Protein AF-L0IS44-F1 (afdb_monomer)

Radius of gyration: 14.94 Å; Cα contacts (8 Å, |Δi|>4): 41; chains: 1; bounding box: 46×17×36 Å

Structure (mmCIF, N/CA/C/O backbone):
data_AF-L0IS44-F1
#
_entry.id   AF-L0IS44-F1
#
loop_
_atom_site.group_PDB
_atom_site.id
_atom_site.type_symbol
_atom_site.label_atom_id
_atom_site.label_alt_id
_atom_site.label_comp_id
_atom_site.label_asym_id
_atom_site.label_entity_id
_atom_site.label_seq_id
_atom_site.pdbx_PDB_ins_code
_atom_site.Cartn_x
_atom_site.Cartn_y
_atom_site.Cartn_z
_atom_site.occupancy
_atom_site.B_iso_or_equiv
_atom_site.auth_seq_id
_atom_site.auth_comp_id
_atom_site.auth_asym_id
_atom_site.auth_atom_id
_atom_site.pdbx_PDB_model_num
ATOM 1 N N . MET A 1 1 ? 37.568 0.397 -8.630 1.00 39.84 1 MET A N 1
ATOM 2 C CA . MET A 1 1 ? 36.164 0.767 -8.906 1.00 39.84 1 MET A CA 1
ATOM 3 C C . MET A 1 1 ? 35.332 -0.496 -8.729 1.00 39.84 1 MET A C 1
ATOM 5 O O . MET A 1 1 ? 35.428 -1.384 -9.562 1.00 39.84 1 MET A O 1
ATOM 9 N N . HIS A 1 2 ? 34.665 -0.655 -7.587 1.00 42.50 2 HIS A N 1
ATOM 10 C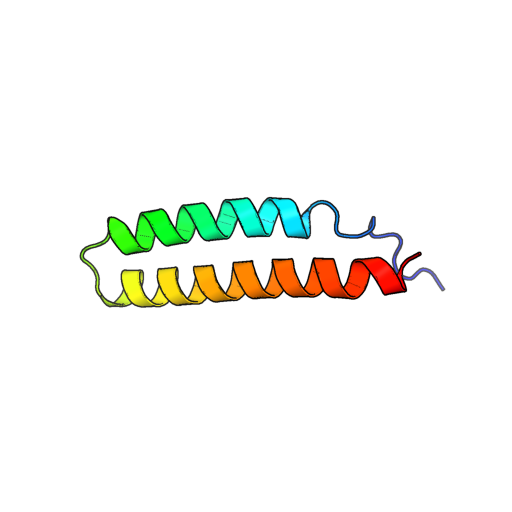 CA . HIS A 1 2 ? 33.864 -1.836 -7.239 1.00 42.50 2 HIS A CA 1
ATOM 11 C C . HIS A 1 2 ? 32.530 -1.295 -6.723 1.00 42.50 2 HIS A C 1
ATOM 13 O O . HIS A 1 2 ? 32.379 -1.027 -5.536 1.00 42.50 2 HIS A O 1
ATOM 19 N N . ALA A 1 3 ? 31.630 -0.989 -7.649 1.00 49.25 3 ALA A N 1
ATOM 20 C CA . ALA A 1 3 ? 30.266 -0.607 -7.330 1.00 49.25 3 ALA A CA 1
ATOM 21 C C . ALA A 1 3 ? 29.3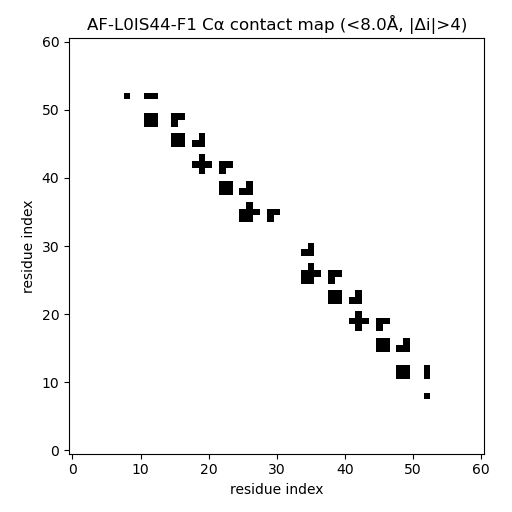53 -1.715 -7.858 1.00 49.25 3 ALA A C 1
ATOM 23 O O . ALA A 1 3 ? 29.425 -2.068 -9.033 1.00 49.25 3 ALA A O 1
ATOM 24 N N . ASP A 1 4 ? 28.551 -2.255 -6.945 1.00 47.72 4 ASP A N 1
ATOM 25 C CA . ASP A 1 4 ? 27.254 -2.876 -7.203 1.00 47.72 4 ASP A CA 1
ATOM 26 C C . ASP A 1 4 ? 27.187 -4.094 -8.137 1.00 47.72 4 ASP A C 1
ATOM 28 O O . ASP A 1 4 ? 26.697 -4.032 -9.261 1.00 47.72 4 ASP A O 1
ATOM 32 N N . MET A 1 5 ? 27.523 -5.265 -7.590 1.00 45.91 5 MET A N 1
ATOM 33 C CA . MET A 1 5 ? 26.849 -6.518 -7.962 1.00 45.91 5 MET A CA 1
ATOM 34 C C . MET A 1 5 ? 25.755 -6.856 -6.938 1.00 45.91 5 MET A C 1
ATOM 36 O O . MET A 1 5 ? 25.784 -7.911 -6.305 1.00 45.91 5 MET A O 1
ATOM 40 N N . LEU A 1 6 ? 24.782 -5.965 -6.737 1.00 52.91 6 LEU A N 1
ATOM 41 C CA . LEU A 1 6 ? 23.528 -6.390 -6.116 1.00 52.91 6 LEU A CA 1
ATOM 42 C C . LEU A 1 6 ? 22.693 -7.110 -7.187 1.00 52.91 6 LEU A C 1
ATOM 44 O O . LEU A 1 6 ? 22.456 -6.532 -8.251 1.00 52.91 6 LEU A O 1
ATOM 48 N N . PRO A 1 7 ? 22.262 -8.366 -6.958 1.00 48.97 7 PRO A N 1
ATOM 49 C CA . PRO A 1 7 ? 21.473 -9.097 -7.938 1.00 48.97 7 PRO A CA 1
ATOM 50 C C . PRO A 1 7 ? 20.189 -8.315 -8.270 1.00 48.97 7 PRO A C 1
ATOM 52 O O . PRO A 1 7 ? 19.582 -7.701 -7.386 1.00 48.97 7 PRO A O 1
ATOM 55 N N . PRO A 1 8 ? 19.765 -8.309 -9.542 1.00 54.97 8 PRO A N 1
ATOM 56 C CA . PRO A 1 8 ? 18.719 -7.422 -10.033 1.00 54.97 8 PRO A CA 1
ATOM 57 C C . PRO A 1 8 ? 17.373 -7.775 -9.395 1.00 54.97 8 PRO A C 1
ATOM 59 O O . PRO A 1 8 ? 16.802 -8.790 -9.764 1.00 54.97 8 PRO A O 1
ATOM 62 N N . MET A 1 9 ? 16.912 -6.953 -8.437 1.00 54.56 9 MET A N 1
ATOM 63 C CA . MET A 1 9 ? 15.538 -6.682 -7.936 1.00 54.56 9 MET A CA 1
ATOM 64 C C . MET A 1 9 ? 14.458 -7.795 -7.916 1.00 54.56 9 MET A C 1
ATOM 66 O O . MET A 1 9 ? 13.317 -7.524 -7.558 1.00 54.56 9 MET A O 1
ATOM 70 N N . SER A 1 10 ? 14.774 -9.069 -8.140 1.00 56.56 10 SER A N 1
ATOM 71 C CA . SER A 1 10 ? 13.796 -10.164 -8.154 1.00 56.56 10 SER A CA 1
ATOM 72 C C . SER A 1 10 ? 13.153 -10.387 -6.780 1.00 56.56 10 SER A C 1
ATOM 74 O O . SER A 1 10 ? 12.090 -10.997 -6.687 1.00 56.56 10 SER A O 1
ATOM 76 N N . ASN A 1 11 ? 13.784 -9.887 -5.714 1.00 65.50 11 ASN A N 1
ATOM 77 C CA . ASN A 1 11 ? 13.252 -9.923 -4.357 1.00 65.50 11 ASN A CA 1
ATOM 78 C C . ASN A 1 11 ? 12.310 -8.742 -4.058 1.00 65.50 11 ASN A C 1
ATOM 80 O O . ASN A 1 11 ? 11.418 -8.871 -3.227 1.00 65.50 11 ASN A O 1
ATOM 84 N N . ALA A 1 12 ? 12.471 -7.602 -4.741 1.00 76.50 12 ALA A N 1
ATOM 85 C CA . ALA A 1 12 ? 11.716 -6.384 -4.451 1.00 76.50 12 ALA A CA 1
ATOM 86 C C . ALA A 1 12 ? 10.245 -6.516 -4.866 1.00 76.50 12 ALA A C 1
ATOM 88 O O . ALA A 1 12 ? 9.368 -6.187 -4.074 1.00 76.50 12 ALA A O 1
ATOM 89 N N . ALA A 1 13 ? 9.957 -7.075 -6.048 1.00 81.75 13 ALA A N 1
ATOM 90 C CA . ALA A 1 13 ? 8.578 -7.294 -6.495 1.00 81.75 13 ALA A CA 1
ATOM 91 C C . ALA A 1 13 ? 7.825 -8.327 -5.638 1.00 81.75 13 ALA A C 1
ATOM 93 O O . ALA A 1 13 ? 6.666 -8.110 -5.277 1.00 81.75 13 ALA A O 1
ATOM 94 N N . SER A 1 14 ? 8.483 -9.434 -5.272 1.00 85.12 14 SER A N 1
ATOM 95 C CA . SER A 1 14 ? 7.904 -10.455 -4.384 1.00 85.12 14 SER A CA 1
ATOM 96 C C . SER A 1 14 ? 7.692 -9.932 -2.963 1.00 85.12 14 SER A C 1
ATOM 98 O O . SER A 1 14 ? 6.645 -10.188 -2.356 1.00 85.12 14 SER A O 1
ATOM 100 N N . TRP A 1 15 ? 8.651 -9.162 -2.440 1.00 88.75 15 TRP A N 1
ATOM 101 C CA . TRP A 1 15 ? 8.501 -8.462 -1.167 1.00 88.75 15 TRP A CA 1
ATOM 102 C C . TRP A 1 15 ? 7.336 -7.476 -1.220 1.00 88.75 15 TRP A C 1
ATOM 104 O O . TRP A 1 15 ? 6.464 -7.541 -0.361 1.00 88.75 15 TRP A O 1
ATOM 114 N N . ALA A 1 16 ? 7.275 -6.628 -2.248 1.00 90.50 16 ALA A N 1
ATOM 115 C CA . ALA A 1 16 ? 6.244 -5.612 -2.422 1.00 90.50 16 ALA A CA 1
ATOM 116 C C . ALA A 1 16 ? 4.837 -6.222 -2.462 1.00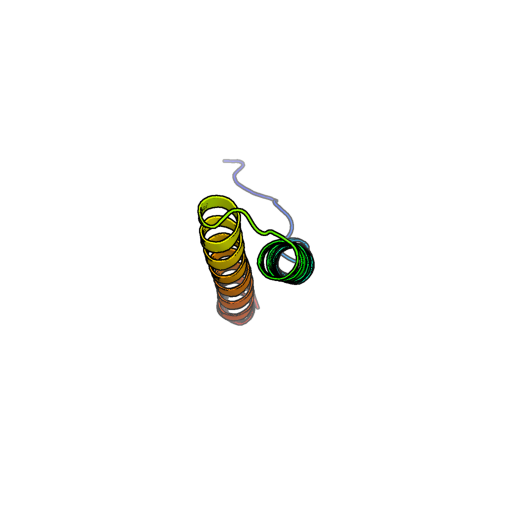 90.50 16 ALA A C 1
ATOM 118 O O . ALA A 1 16 ? 3.940 -5.753 -1.764 1.00 90.50 16 ALA A O 1
ATOM 119 N N . ALA A 1 17 ? 4.651 -7.314 -3.208 1.00 89.50 17 ALA A N 1
ATOM 120 C CA . ALA A 1 17 ? 3.379 -8.033 -3.254 1.00 89.50 17 ALA A CA 1
ATOM 121 C C . ALA A 1 17 ? 2.990 -8.626 -1.886 1.00 89.50 17 ALA A C 1
ATOM 123 O O . ALA A 1 17 ? 1.834 -8.567 -1.475 1.00 89.50 17 ALA A O 1
ATOM 124 N N . SER A 1 18 ? 3.960 -9.181 -1.157 1.00 92.00 18 SER A N 1
ATOM 125 C CA . SER A 1 18 ? 3.715 -9.743 0.176 1.00 92.00 18 SER A CA 1
ATOM 126 C C . SER A 1 18 ? 3.433 -8.653 1.217 1.00 92.00 18 SER A C 1
ATOM 128 O O . SER A 1 18 ? 2.575 -8.822 2.082 1.00 92.00 18 SER A O 1
ATOM 130 N N . ALA A 1 19 ? 4.150 -7.533 1.140 1.00 91.94 19 ALA A N 1
ATOM 131 C CA . ALA A 1 19 ? 4.026 -6.399 2.043 1.00 91.94 19 ALA A CA 1
ATOM 132 C C . ALA A 1 19 ? 2.685 -5.680 1.854 1.00 91.94 19 ALA A C 1
ATOM 134 O O . ALA A 1 19 ? 1.990 -5.440 2.840 1.00 91.94 19 ALA A O 1
ATOM 135 N N . SER A 1 20 ? 2.274 -5.413 0.609 1.00 94.31 20 SER A N 1
ATOM 136 C CA . SER A 1 20 ? 0.989 -4.766 0.324 1.00 94.31 20 SER A CA 1
ATOM 137 C C . SER A 1 20 ? -0.193 -5.592 0.838 1.00 94.31 20 SER A C 1
ATOM 139 O O . SER A 1 20 ? -1.108 -5.035 1.440 1.00 94.31 20 SER A O 1
ATOM 141 N N . ASN A 1 21 ? -0.153 -6.921 0.699 1.00 95.19 21 ASN A N 1
ATOM 142 C CA . ASN A 1 21 ? -1.186 -7.806 1.244 1.00 95.19 21 ASN A CA 1
ATOM 143 C C . ASN A 1 21 ? -1.268 -7.722 2.774 1.00 95.19 21 ASN A C 1
ATOM 145 O O . ASN A 1 21 ? -2.355 -7.526 3.315 1.00 95.19 21 ASN A O 1
ATOM 149 N N . LYS A 1 22 ? -0.124 -7.781 3.467 1.00 95.69 22 LYS A N 1
ATOM 150 C CA . LYS A 1 22 ? -0.076 -7.676 4.935 1.00 95.69 22 LYS A CA 1
ATOM 151 C C . LYS A 1 22 ? -0.583 -6.327 5.435 1.00 95.69 22 LYS A C 1
ATOM 153 O O . LYS A 1 22 ? -1.359 -6.276 6.384 1.00 95.69 22 LYS A O 1
ATOM 158 N N . PHE A 1 23 ? -0.183 -5.229 4.800 1.00 96.56 23 PHE A N 1
ATOM 159 C CA . PHE A 1 23 ? -0.663 -3.907 5.194 1.00 96.56 23 PHE A CA 1
ATOM 160 C C . PHE A 1 23 ? -2.159 -3.732 4.909 1.00 96.56 23 PHE A C 1
ATOM 162 O O . PHE A 1 23 ? -2.868 -3.147 5.725 1.00 96.56 23 PHE A O 1
ATOM 169 N N . ARG A 1 24 ? -2.677 -4.325 3.829 1.00 96.25 24 ARG A N 1
ATOM 170 C CA . ARG A 1 24 ? -4.116 -4.331 3.538 1.00 96.25 24 ARG A CA 1
ATOM 171 C C . ARG A 1 24 ? -4.924 -5.148 4.547 1.00 96.25 24 ARG A C 1
ATOM 173 O O . ARG A 1 24 ? -6.061 -4.796 4.843 1.00 96.25 24 ARG A O 1
ATOM 180 N N . GLU A 1 25 ? -4.366 -6.231 5.079 1.00 97.31 25 GLU A N 1
ATOM 181 C CA . GLU A 1 25 ? -4.980 -6.967 6.190 1.00 97.31 25 GLU A CA 1
ATOM 182 C C . GLU A 1 25 ? -5.019 -6.108 7.457 1.00 97.31 25 GLU A C 1
ATOM 184 O O . GLU A 1 25 ? -6.087 -5.955 8.050 1.00 97.31 25 GLU A O 1
ATOM 189 N N . VAL A 1 26 ? -3.900 -5.465 7.812 1.00 96.56 26 VAL A N 1
ATOM 190 C CA . VAL A 1 26 ? -3.823 -4.575 8.984 1.00 96.56 26 VAL A CA 1
ATOM 191 C C . VAL A 1 26 ? -4.805 -3.408 8.872 1.00 96.56 26 VAL A C 1
ATOM 193 O O . VAL A 1 26 ? -5.488 -3.104 9.848 1.00 96.56 26 VAL A O 1
ATOM 196 N N . SER A 1 27 ? -4.930 -2.771 7.702 1.00 96.62 27 SER A N 1
ATOM 197 C CA . SER A 1 27 ? -5.862 -1.647 7.519 1.00 96.62 27 SER A CA 1
ATOM 198 C C . SER A 1 27 ? -7.332 -2.056 7.652 1.00 96.62 27 SER A C 1
ATOM 200 O O . SER A 1 27 ? -8.167 -1.235 8.034 1.00 96.62 27 SER A O 1
ATOM 202 N N . ARG A 1 28 ? -7.655 -3.325 7.367 1.00 96.19 28 ARG A N 1
ATOM 203 C CA . ARG A 1 28 ? -9.002 -3.894 7.521 1.00 96.19 28 ARG A CA 1
ATOM 204 C C . ARG A 1 28 ? -9.299 -4.342 8.947 1.00 96.19 28 ARG A C 1
ATOM 206 O O . ARG A 1 28 ? -10.455 -4.282 9.349 1.00 96.19 28 ARG A O 1
ATOM 213 N N . SER A 1 29 ? -8.294 -4.820 9.680 1.00 97.25 29 SER A N 1
ATOM 214 C CA . SER A 1 29 ? -8.482 -5.399 11.015 1.00 97.25 29 SER A CA 1
ATOM 215 C C . SER A 1 29 ? -8.295 -4.400 12.156 1.00 97.25 29 SER A C 1
ATOM 217 O O . SER A 1 29 ? -8.688 -4.689 13.282 1.00 97.25 29 SER A O 1
ATOM 219 N N . THR A 1 30 ? -7.634 -3.267 11.912 1.00 95.62 30 THR A N 1
ATOM 220 C CA . THR A 1 30 ? -7.329 -2.289 12.960 1.00 95.62 30 THR A CA 1
ATOM 221 C C . THR A 1 30 ? -8.480 -1.309 13.193 1.00 95.62 30 THR A C 1
ATOM 223 O O . THR A 1 30 ? -9.031 -0.739 12.254 1.00 95.62 30 THR A O 1
ATOM 226 N N . GLU A 1 31 ? -8.806 -1.065 14.463 1.00 96.56 31 GLU A N 1
ATOM 227 C CA . GLU A 1 31 ? -9.746 -0.014 14.883 1.00 96.56 31 GLU A CA 1
ATOM 228 C C . GLU A 1 31 ? -9.040 1.325 15.147 1.00 96.56 31 GLU A C 1
ATOM 230 O O . GLU A 1 31 ? -9.688 2.362 15.283 1.00 96.56 31 GLU A O 1
ATOM 235 N N . ASN A 1 32 ? -7.702 1.328 15.210 1.00 97.62 32 ASN A N 1
ATOM 236 C CA . ASN A 1 32 ? -6.933 2.546 15.421 1.00 97.62 32 ASN A CA 1
ATOM 237 C C . ASN A 1 32 ? -6.845 3.344 14.102 1.00 97.62 32 ASN A C 1
ATOM 239 O O . ASN A 1 32 ? -6.233 2.865 13.140 1.00 97.62 32 ASN A O 1
ATOM 243 N N . PRO A 1 33 ? -7.392 4.573 14.039 1.00 96.50 33 PRO A N 1
ATOM 244 C CA . PRO A 1 33 ? -7.446 5.347 12.799 1.00 96.50 33 PRO A CA 1
ATOM 245 C C . PRO A 1 33 ? -6.055 5.727 12.272 1.00 96.50 33 PRO A C 1
ATOM 247 O O . PRO A 1 33 ? -5.836 5.727 11.063 1.00 96.50 33 PRO A O 1
ATOM 250 N N . THR A 1 34 ? -5.087 5.983 13.156 1.00 97.75 34 THR A N 1
ATOM 251 C CA . THR A 1 34 ? -3.700 6.278 12.769 1.00 97.75 34 THR A CA 1
ATOM 252 C C . THR A 1 34 ? -3.029 5.052 12.161 1.00 97.75 34 THR A C 1
ATOM 254 O O . THR A 1 34 ? -2.383 5.148 11.118 1.00 97.75 34 THR A O 1
ATOM 257 N N . THR A 1 35 ? -3.205 3.881 12.778 1.00 96.62 35 THR A N 1
ATOM 258 C CA . THR A 1 35 ? -2.668 2.618 12.251 1.00 96.62 35 THR A CA 1
ATOM 259 C C . THR A 1 35 ? -3.286 2.275 10.901 1.00 96.62 35 THR A C 1
ATOM 261 O O . THR A 1 35 ? -2.570 1.819 10.011 1.00 96.62 35 THR A O 1
ATOM 264 N N . LYS A 1 36 ? -4.584 2.543 10.719 1.00 97.69 36 LYS A N 1
ATOM 265 C CA . LYS A 1 36 ? -5.268 2.344 9.441 1.00 97.69 36 LYS A CA 1
ATOM 266 C C . LYS A 1 36 ? -4.658 3.200 8.332 1.00 97.69 36 LYS A C 1
ATOM 268 O O . LYS A 1 36 ? -4.249 2.651 7.313 1.00 97.69 36 LYS A O 1
ATOM 273 N N . LEU A 1 37 ? -4.530 4.509 8.561 1.00 97.62 37 LEU A N 1
ATOM 274 C CA . LEU A 1 37 ? -3.942 5.438 7.589 1.00 97.62 37 LEU A CA 1
ATOM 275 C C . LEU A 1 37 ? -2.489 5.077 7.254 1.00 97.62 37 LEU A C 1
ATOM 277 O O . LEU A 1 37 ? -2.088 5.117 6.092 1.00 97.62 37 LEU A O 1
ATOM 281 N N . LEU A 1 38 ? -1.705 4.672 8.259 1.00 97.69 38 LEU A N 1
ATOM 282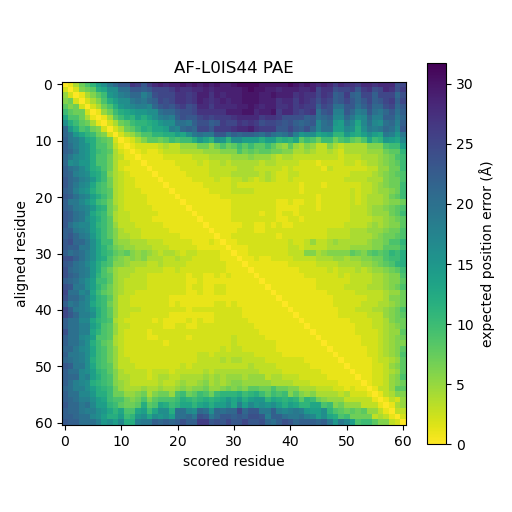 C CA . LEU A 1 38 ? -0.335 4.215 8.040 1.00 97.69 38 LEU A CA 1
ATOM 283 C C . LEU A 1 38 ? -0.298 2.948 7.175 1.00 97.69 38 LEU A C 1
ATOM 285 O O . LEU A 1 38 ? 0.486 2.872 6.233 1.00 97.69 38 LEU A O 1
ATOM 289 N N . ALA A 1 39 ? -1.146 1.963 7.467 1.00 97.31 39 ALA A N 1
ATOM 290 C CA . ALA A 1 39 ? -1.214 0.722 6.705 1.00 97.31 39 ALA A CA 1
ATOM 291 C C . ALA A 1 39 ? -1.678 0.955 5.253 1.00 97.31 39 ALA A C 1
ATOM 293 O O . ALA A 1 39 ? -1.141 0.352 4.323 1.00 97.31 39 ALA A O 1
ATOM 294 N N . GLU A 1 40 ? -2.612 1.876 5.026 1.00 96.62 40 GLU A N 1
ATOM 295 C CA . GLU A 1 40 ? -3.017 2.301 3.680 1.00 96.62 40 GLU A CA 1
ATOM 296 C C . GLU A 1 40 ? -1.853 2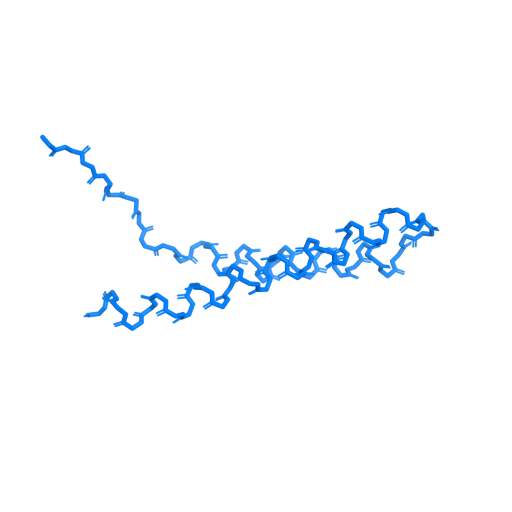.969 2.927 1.00 96.62 40 GLU A C 1
ATOM 298 O O . GLU A 1 40 ? -1.555 2.585 1.795 1.00 96.62 40 GLU A O 1
ATOM 303 N N . GLY A 1 41 ? -1.121 3.881 3.575 1.00 96.88 41 GLY A N 1
ATOM 304 C CA . GLY A 1 41 ? 0.061 4.519 2.984 1.00 96.88 41 GLY A CA 1
ATOM 305 C C . GLY A 1 41 ? 1.187 3.531 2.658 1.00 96.88 41 GLY A C 1
ATOM 306 O O . GLY A 1 41 ? 1.787 3.595 1.586 1.00 96.88 41 GLY A O 1
ATOM 307 N N . LEU A 1 42 ? 1.445 2.565 3.543 1.00 96.88 42 LEU A N 1
ATOM 308 C CA . LEU A 1 42 ? 2.440 1.512 3.315 1.00 96.88 42 LEU A CA 1
ATOM 309 C C . LEU A 1 42 ? 2.018 0.530 2.213 1.00 96.88 42 LEU A C 1
ATOM 311 O O . LEU A 1 42 ? 2.874 0.011 1.496 1.00 96.88 42 LEU A O 1
ATOM 315 N N . THR A 1 43 ? 0.713 0.306 2.040 1.00 97.56 43 THR A N 1
ATOM 316 C CA . THR A 1 43 ? 0.176 -0.455 0.901 1.00 97.56 43 THR A CA 1
ATOM 317 C C . THR A 1 43 ? 0.498 0.258 -0.410 1.00 97.56 43 THR A C 1
ATOM 319 O O . THR A 1 43 ? 1.067 -0.362 -1.308 1.00 97.56 43 THR A O 1
ATOM 322 N N . ALA A 1 44 ? 0.211 1.561 -0.489 1.00 96.00 44 ALA A N 1
ATOM 323 C CA . ALA A 1 44 ? 0.487 2.369 -1.676 1.00 96.00 44 ALA A CA 1
ATOM 324 C C . ALA A 1 44 ? 1.991 2.430 -1.998 1.00 96.00 44 ALA A C 1
ATOM 326 O O . ALA A 1 44 ? 2.390 2.295 -3.153 1.00 96.00 44 ALA A O 1
ATOM 327 N N . LEU A 1 45 ? 2.847 2.558 -0.976 1.00 95.25 45 LEU A N 1
ATOM 328 C CA . LEU A 1 45 ? 4.300 2.527 -1.156 1.00 95.25 45 LEU A CA 1
ATOM 329 C C . LEU A 1 45 ? 4.780 1.187 -1.733 1.00 95.25 45 LEU A C 1
ATOM 331 O O . LEU A 1 45 ? 5.601 1.165 -2.648 1.00 95.25 45 LEU A O 1
ATOM 335 N N . ALA A 1 46 ? 4.278 0.066 -1.211 1.00 94.19 46 ALA A N 1
ATOM 336 C CA . ALA A 1 46 ? 4.638 -1.252 -1.721 1.00 94.19 46 ALA A CA 1
ATOM 337 C C . ALA A 1 46 ? 4.188 -1.440 -3.182 1.00 94.19 46 ALA A C 1
ATOM 339 O O . ALA A 1 46 ? 4.937 -1.987 -3.989 1.00 94.19 46 ALA A O 1
ATOM 340 N N . GLU A 1 47 ? 3.006 -0.946 -3.553 1.00 93.31 47 GLU A N 1
ATOM 341 C CA . GLU A 1 47 ? 2.532 -0.962 -4.944 1.00 93.31 47 GLU A CA 1
ATOM 342 C C . GLU A 1 47 ? 3.440 -0.136 -5.867 1.00 93.31 47 GLU A C 1
ATOM 344 O O . GLU A 1 47 ? 3.882 -0.659 -6.891 1.00 93.31 47 GLU A O 1
ATOM 349 N N . ALA A 1 48 ? 3.836 1.072 -5.454 1.00 92.88 48 ALA A N 1
ATOM 350 C CA . ALA A 1 48 ? 4.766 1.913 -6.212 1.00 92.88 48 ALA A CA 1
ATOM 351 C C . ALA A 1 48 ? 6.144 1.249 -6.410 1.00 92.88 48 ALA A C 1
ATOM 353 O O . ALA A 1 48 ? 6.732 1.326 -7.488 1.00 92.88 48 ALA A O 1
ATOM 354 N N . VAL A 1 49 ? 6.658 0.536 -5.399 1.00 89.94 49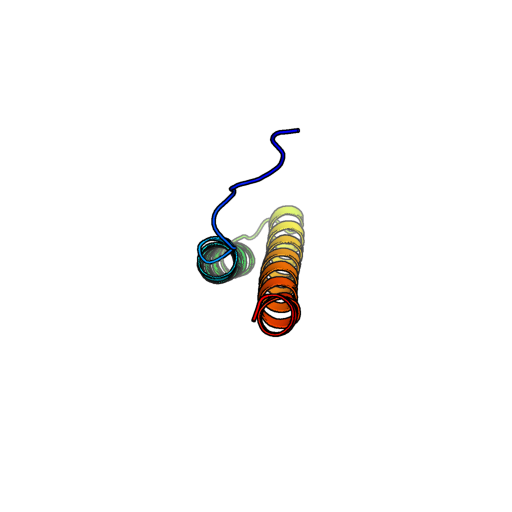 VAL A N 1
ATOM 355 C CA . VAL A 1 49 ? 7.906 -0.242 -5.531 1.00 89.94 49 VAL A CA 1
ATOM 356 C C . VAL A 1 49 ? 7.755 -1.363 -6.562 1.00 89.94 49 VAL A C 1
ATOM 358 O O . VAL A 1 49 ? 8.688 -1.636 -7.320 1.00 89.94 49 VAL A O 1
ATOM 361 N N . ARG A 1 50 ? 6.586 -2.012 -6.616 1.00 88.06 50 ARG A N 1
ATOM 362 C CA . ARG A 1 50 ? 6.308 -3.052 -7.614 1.00 88.06 50 ARG A CA 1
ATOM 363 C C . ARG A 1 50 ? 6.241 -2.473 -9.025 1.00 88.06 50 ARG A C 1
ATOM 365 O O . ARG A 1 50 ? 6.757 -3.097 -9.949 1.00 88.06 50 ARG A O 1
ATOM 372 N N . GLU A 1 51 ? 5.597 -1.323 -9.187 1.00 89.00 51 GLU A N 1
ATOM 373 C CA . GLU A 1 51 ? 5.510 -0.613 -10.467 1.00 89.00 51 GLU A CA 1
ATOM 374 C C . GLU A 1 51 ? 6.897 -0.203 -10.962 1.00 89.00 51 GLU A C 1
ATOM 376 O O . GLU A 1 51 ? 7.261 -0.547 -12.086 1.00 89.00 51 GLU A O 1
ATOM 381 N N . LEU A 1 52 ? 7.721 0.383 -10.088 1.00 88.44 52 LEU A N 1
ATOM 382 C CA . LEU A 1 52 ? 9.099 0.747 -10.414 1.00 88.44 52 LEU A CA 1
ATOM 383 C C . LEU A 1 52 ? 9.934 -0.466 -10.860 1.00 88.44 52 LEU A C 1
ATOM 385 O O . LEU A 1 52 ? 10.687 -0.377 -11.827 1.00 88.44 52 LEU A O 1
ATOM 389 N N . ASP A 1 53 ? 9.792 -1.622 -10.203 1.00 85.31 53 ASP A N 1
ATOM 390 C CA . ASP A 1 53 ? 1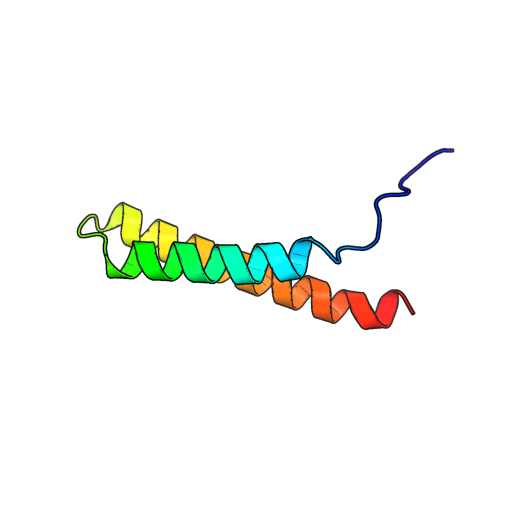0.463 -2.852 -10.648 1.00 85.31 53 ASP A CA 1
ATOM 391 C C . ASP A 1 53 ? 10.027 -3.273 -12.065 1.00 85.31 53 ASP A C 1
ATOM 393 O O . ASP A 1 53 ? 10.867 -3.667 -12.880 1.00 85.31 53 ASP A O 1
ATOM 397 N N . GLN A 1 54 ? 8.735 -3.146 -12.396 1.00 84.56 54 GLN A N 1
ATOM 398 C CA . GLN A 1 54 ? 8.243 -3.453 -13.744 1.00 84.56 54 GLN A CA 1
ATOM 399 C C . GLN A 1 54 ? 8.763 -2.470 -14.797 1.00 84.56 54 GLN A C 1
ATOM 401 O O . GLN A 1 54 ? 9.112 -2.909 -15.894 1.00 84.56 54 GLN A O 1
ATOM 406 N N . GLU A 1 55 ? 8.860 -1.179 -14.478 1.00 85.38 55 GLU A N 1
ATOM 407 C CA . GLU A 1 55 ? 9.407 -0.154 -15.379 1.00 85.38 55 GLU A CA 1
ATOM 408 C C . GLU A 1 55 ? 10.912 -0.317 -15.625 1.00 85.38 55 GLU A C 1
ATOM 410 O O . GLU A 1 55 ? 11.400 -0.071 -16.729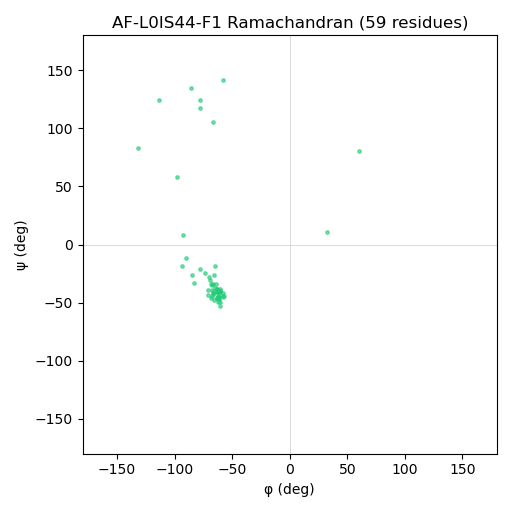 1.00 85.38 55 GLU A O 1
ATOM 415 N N . LEU A 1 56 ? 11.661 -0.783 -14.623 1.00 80.56 56 LEU A N 1
ATOM 416 C CA . LEU A 1 56 ? 13.102 -1.028 -14.746 1.00 80.56 56 LEU A CA 1
ATOM 417 C C . LEU A 1 56 ? 13.429 -2.334 -15.486 1.00 80.56 56 LEU A C 1
ATOM 419 O O . LEU A 1 56 ? 14.532 -2.493 -16.018 1.00 80.56 56 LEU A O 1
ATOM 423 N N . LYS A 1 57 ? 12.484 -3.275 -15.547 1.00 72.75 57 LYS A N 1
ATOM 424 C CA . LYS A 1 57 ? 12.631 -4.569 -16.228 1.00 72.75 57 LYS A CA 1
ATOM 425 C C . LYS A 1 57 ? 12.996 -4.472 -17.724 1.00 72.75 57 LYS A C 1
ATOM 427 O O . LYS A 1 57 ? 13.877 -5.228 -18.134 1.00 72.75 57 LYS A O 1
ATOM 432 N N . PRO A 1 58 ? 12.384 -3.600 -18.552 1.00 70.88 58 PRO A N 1
ATOM 433 C CA . PRO A 1 58 ? 12.779 -3.421 -19.952 1.00 70.88 58 PRO A CA 1
ATOM 434 C C . PRO A 1 58 ? 14.139 -2.731 -20.134 1.00 70.88 58 PRO A C 1
ATOM 436 O O . PRO A 1 58 ? 14.809 -3.013 -21.117 1.00 70.88 58 PRO A O 1
ATOM 439 N N . ILE A 1 59 ? 14.571 -1.875 -19.201 1.00 70.81 59 ILE A N 1
ATOM 440 C CA . ILE A 1 59 ? 15.851 -1.136 -19.288 1.00 70.81 59 ILE A CA 1
ATOM 441 C C . ILE A 1 59 ? 17.056 -2.057 -19.022 1.00 70.81 59 ILE A C 1
ATOM 443 O O . ILE A 1 59 ? 18.168 -1.787 -19.462 1.00 70.81 59 ILE A O 1
ATOM 447 N N . ARG A 1 60 ? 16.842 -3.157 -18.294 1.00 58.47 60 ARG A N 1
ATOM 448 C CA . ARG A 1 60 ? 17.880 -4.123 -17.899 1.00 58.47 60 ARG A CA 1
ATOM 449 C C . ARG A 1 60 ? 18.051 -5.309 -18.860 1.00 58.47 60 ARG A C 1
ATOM 451 O O . ARG A 1 60 ? 18.744 -6.258 -18.493 1.00 58.47 60 ARG A O 1
ATOM 458 N N . ARG A 1 61 ? 17.391 -5.301 -20.023 1.00 50.34 61 ARG A N 1
ATOM 459 C CA . ARG A 1 61 ? 17.496 -6.357 -21.045 1.00 50.34 61 ARG A CA 1
ATOM 460 C C . ARG A 1 61 ? 18.479 -6.008 -22.148 1.00 50.34 61 ARG A C 1
ATOM 462 O O . ARG A 1 61 ? 18.532 -4.822 -22.527 1.00 50.34 61 ARG A O 1
#

Mean predicted aligned error: 8.14 Å

Foldseek 3Di:
DDDDPPPQCPVLLVCLVVLLVVLVVQLVPDPDPVSNVVSVVSNVVSVVSNVVSVVCVVVVD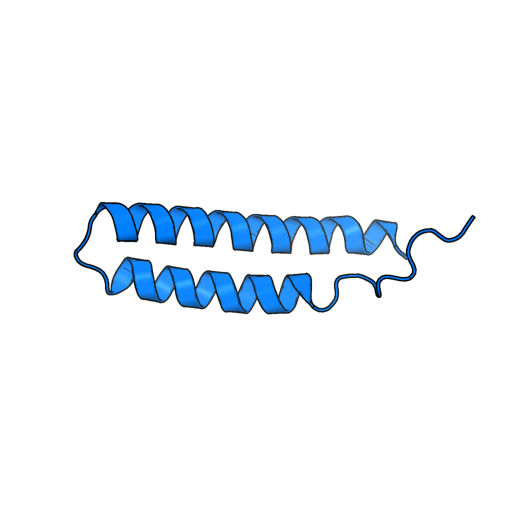

Secondary structure (DSSP, 8-state):
--------SHHHHHHHHHHHHHHHHHHHH---HHHHHHHHHHHHHHHHHHHHHHHHHHHT-

Sequence (61 aa):
MHADMLPPMSNAASWAASASNKFREVSRSTENPTTKLLAEGLTALAEAVRELDQELKPIRR

Nearest PDB structures (foldseek):
  7s5c-assembly1_J  TM=8.589E-01  e=6.319E-01  Myxococcus xanthus
  7s5c-assembly1_D  TM=8.428E-01  e=7.577E-01  Myxococcus xanthus
  7s5c-assembly1_E  TM=8.226E-01  e=8.551E-01  Myxococcus xanthus
  7s5c-assembly1_F  TM=8.547E-01  e=9.651E-01  Myxococcus xanthus
  5l89-assembly3_Z  TM=9.355E-01  e=1.995E+00  Rhodospirillum rubrum

Solvent-accessible surface area (backbone atoms only — not comparable to full-atom values): 3466 Å² total; per-residue (Å²): 140,87,79,82,90,69,78,82,62,71,60,51,43,58,46,19,58,54,49,22,52,52,23,51,49,47,35,71,72,47,87,48,68,68,60,21,54,50,20,50,51,50,21,53,52,22,50,53,51,32,51,51,50,58,66,49,51,71,75,75,106

pLDDT: mean 82.98, std 17.96, range [39.84, 97.75]